Protein AF-A0A1H3HE09-F1 (afdb_monomer_lite)

Foldseek 3Di:
DDPVVVVVVVVVVVVVVVVVVVVVVVVVPPFPWDDDPVDIDGDDPPWDWDDPPVDIDIDGDDDD

Secondary structure (DSSP, 8-state):
--HHHHHHHHHHHHHHHHHHHHHHHHHHHT--EEE-SS-EEEPPTTEEEEE-SSSEEEEE----

pLDDT: mean 74.69, std 14.23, range [48.97, 96.12]

Structure (mmCIF, N/CA/C/O backbone):
data_AF-A0A1H3HE09-F1
#
_entry.id   AF-A0A1H3HE09-F1
#
loop_
_atom_site.group_PDB
_atom_site.id
_atom_site.type_symbol
_atom_site.label_atom_id
_atom_site.label_alt_id
_atom_site.label_comp_id
_atom_site.label_asym_id
_atom_site.label_entity_id
_atom_site.label_seq_id
_atom_site.pdbx_PDB_ins_code
_atom_site.Cartn_x
_atom_site.Cartn_y
_atom_site.Cartn_z
_atom_site.occupancy
_atom_site.B_iso_or_equiv
_atom_site.auth_seq_id
_atom_site.auth_comp_id
_atom_site.auth_asym_id
_atom_site.auth_atom_id
_atom_site.pdbx_PDB_model_num
ATOM 1 N N . MET A 1 1 ? 18.314 -4.260 -33.565 1.00 6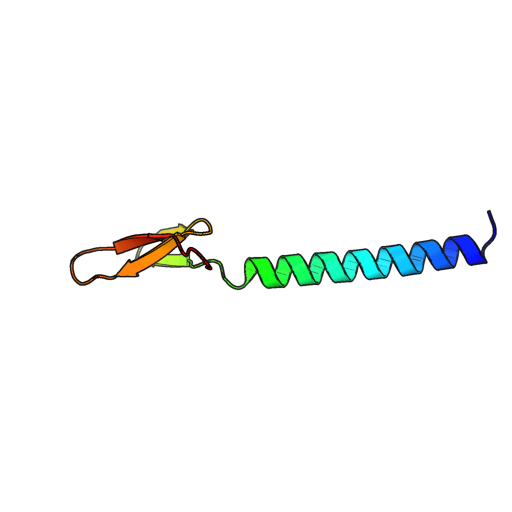2.47 1 MET A N 1
ATOM 2 C CA . MET A 1 1 ? 18.561 -4.041 -32.124 1.00 62.47 1 MET A CA 1
ATOM 3 C C . MET A 1 1 ? 19.345 -5.227 -31.603 1.00 62.47 1 MET A C 1
ATOM 5 O O . MET A 1 1 ? 18.904 -6.351 -31.811 1.00 62.47 1 MET A O 1
ATOM 9 N N . ASP A 1 2 ? 20.518 -4.967 -31.035 1.00 85.12 2 ASP A N 1
ATOM 10 C CA . ASP A 1 2 ? 21.473 -5.985 -30.589 1.00 85.12 2 ASP A CA 1
ATOM 11 C C . ASP A 1 2 ? 20.855 -6.892 -29.502 1.00 85.12 2 ASP A C 1
ATOM 13 O O . ASP A 1 2 ? 20.117 -6.419 -28.632 1.00 85.12 2 ASP A O 1
ATOM 17 N N . GLU A 1 3 ? 21.138 -8.196 -29.546 1.00 88.25 3 GLU A N 1
ATOM 18 C CA . GLU A 1 3 ? 20.680 -9.183 -28.552 1.00 88.25 3 GLU A CA 1
ATOM 19 C C . GLU A 1 3 ? 21.133 -8.816 -27.132 1.00 88.25 3 GLU A C 1
ATOM 21 O O . GLU A 1 3 ? 20.409 -9.033 -26.156 1.00 88.25 3 GLU A O 1
ATOM 26 N N . ARG A 1 4 ? 22.297 -8.166 -27.006 1.00 84.12 4 ARG A N 1
ATOM 27 C CA . ARG A 1 4 ? 22.796 -7.651 -25.723 1.00 84.12 4 ARG A CA 1
ATOM 28 C C . ARG A 1 4 ? 21.890 -6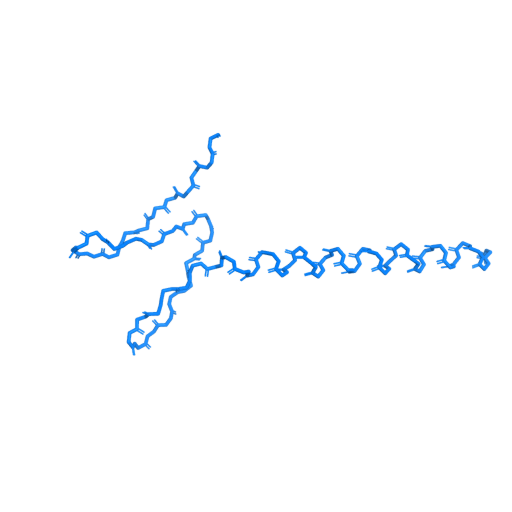.565 -25.149 1.00 84.12 4 ARG A C 1
ATOM 30 O O . ARG A 1 4 ? 21.603 -6.578 -23.956 1.00 84.12 4 ARG A O 1
ATOM 37 N N . VAL A 1 5 ? 21.401 -5.666 -26.003 1.00 89.62 5 VAL A N 1
ATOM 38 C CA . VAL A 1 5 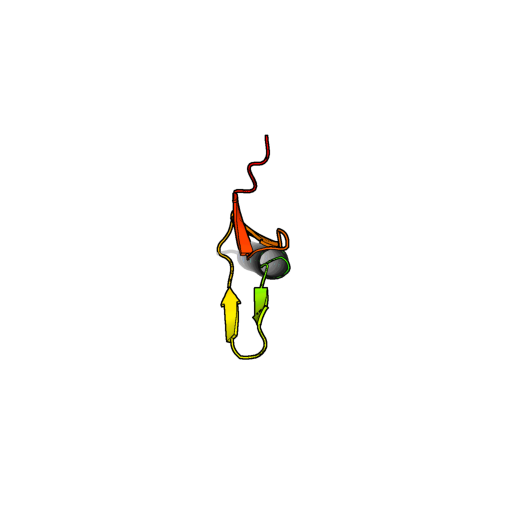? 20.504 -4.571 -25.608 1.00 89.62 5 VAL A CA 1
ATOM 39 C C . VAL A 1 5 ? 19.144 -5.125 -25.184 1.00 89.62 5 VAL A C 1
ATOM 41 O O . VAL A 1 5 ? 18.616 -4.716 -24.154 1.00 89.62 5 VAL A O 1
ATOM 44 N N . LYS A 1 6 ? 18.608 -6.121 -25.903 1.00 87.88 6 LYS A N 1
ATOM 45 C CA . LYS A 1 6 ? 17.362 -6.803 -25.513 1.00 87.88 6 LYS A CA 1
ATOM 46 C C . LYS A 1 6 ? 17.472 -7.480 -24.147 1.00 87.88 6 LYS A C 1
ATOM 48 O O . LYS A 1 6 ? 16.580 -7.311 -23.320 1.00 87.88 6 LYS A O 1
ATOM 53 N N . ARG A 1 7 ? 18.566 -8.212 -23.890 1.00 91.38 7 ARG A N 1
ATOM 54 C CA . ARG A 1 7 ? 18.821 -8.827 -22.575 1.00 91.38 7 ARG A CA 1
ATOM 55 C C . ARG A 1 7 ? 18.915 -7.785 -21.467 1.00 91.38 7 ARG A C 1
ATOM 57 O O . ARG A 1 7 ? 18.353 -8.002 -20.400 1.00 91.38 7 ARG A O 1
ATOM 64 N N . LEU A 1 8 ? 19.583 -6.662 -21.723 1.00 94.00 8 LEU A N 1
ATOM 65 C CA . LEU A 1 8 ? 19.716 -5.584 -20.746 1.00 94.00 8 LEU A CA 1
ATOM 66 C C . LEU A 1 8 ? 18.349 -4.985 -20.377 1.00 94.00 8 LEU A C 1
ATOM 68 O O . LEU A 1 8 ? 18.041 -4.837 -19.198 1.00 94.00 8 LEU A O 1
ATOM 72 N N . ILE A 1 9 ? 17.506 -4.714 -21.378 1.00 93.25 9 ILE A N 1
ATOM 73 C CA . ILE A 1 9 ? 16.141 -4.203 -21.177 1.00 93.25 9 ILE A CA 1
ATOM 74 C C . ILE A 1 9 ? 15.305 -5.196 -20.362 1.00 93.25 9 ILE A C 1
ATOM 76 O O . ILE A 1 9 ? 14.602 -4.789 -19.441 1.00 93.25 9 ILE A O 1
ATOM 80 N N . LEU A 1 10 ? 15.413 -6.495 -20.656 1.00 94.62 10 LEU A N 1
ATOM 81 C CA . LEU A 1 10 ? 14.709 -7.550 -19.921 1.00 94.62 10 LEU A CA 1
ATOM 82 C C . LEU A 1 10 ? 15.110 -7.601 -18.442 1.00 94.62 10 LEU A C 1
ATOM 84 O O . LEU A 1 10 ? 14.244 -7.711 -17.578 1.00 94.62 10 LEU A O 1
ATOM 88 N N . ILE A 1 11 ? 16.405 -7.475 -18.144 1.00 95.44 11 ILE A N 1
ATOM 89 C CA . ILE A 1 11 ? 16.906 -7.456 -16.763 1.00 95.44 11 ILE A CA 1
ATOM 90 C C . ILE A 1 11 ? 16.385 -6.222 -16.020 1.00 95.44 11 ILE A C 1
ATOM 92 O O . ILE A 1 11 ? 15.892 -6.347 -14.901 1.00 95.44 11 ILE A O 1
ATOM 96 N N . ILE A 1 12 ? 16.441 -5.044 -16.647 1.00 94.75 12 ILE A N 1
ATOM 97 C CA . ILE A 1 12 ? 15.942 -3.798 -16.049 1.00 94.75 12 ILE A CA 1
ATOM 98 C C . ILE A 1 12 ? 14.433 -3.888 -15.788 1.00 94.75 12 ILE A C 1
ATOM 100 O O . ILE A 1 12 ? 13.979 -3.536 -14.701 1.00 94.75 12 ILE A O 1
ATOM 104 N N . ALA A 1 13 ? 13.658 -4.410 -16.741 1.00 94.38 13 ALA A N 1
ATOM 105 C CA . ALA A 1 13 ? 12.219 -4.603 -16.576 1.00 94.38 13 ALA A CA 1
ATOM 106 C C . ALA A 1 13 ? 11.894 -5.560 -15.417 1.00 94.38 13 ALA A C 1
ATOM 108 O O . ALA A 1 13 ? 10.989 -5.289 -14.629 1.00 94.38 13 ALA A O 1
ATOM 109 N N . MET A 1 14 ? 12.660 -6.646 -15.271 1.00 96.12 14 MET A N 1
ATOM 110 C CA . MET A 1 14 ? 12.487 -7.595 -14.171 1.00 96.12 14 MET A CA 1
ATOM 111 C C . MET A 1 14 ? 12.803 -6.958 -12.811 1.00 96.12 14 MET A C 1
ATOM 113 O O . MET A 1 14 ? 12.049 -7.147 -11.860 1.00 96.12 14 MET A O 1
ATOM 117 N N . LEU A 1 15 ? 13.870 -6.156 -12.724 1.00 95.56 15 LEU A N 1
ATOM 118 C CA . LEU A 1 15 ? 14.223 -5.422 -11.504 1.00 95.56 15 LEU A CA 1
ATOM 119 C C . LEU A 1 15 ? 13.141 -4.411 -11.107 1.00 95.56 15 LEU A C 1
ATOM 121 O O . LEU A 1 15 ? 12.768 -4.345 -9.937 1.00 95.56 15 LEU A O 1
ATOM 125 N N . LEU A 1 16 ? 12.599 -3.666 -12.074 1.00 95.19 16 LEU A N 1
ATOM 126 C CA . LEU A 1 16 ? 11.504 -2.725 -11.829 1.00 95.19 16 LEU A CA 1
ATOM 127 C C . LEU A 1 16 ? 10.245 -3.438 -11.327 1.00 95.19 16 LEU A C 1
ATOM 129 O O . LEU A 1 16 ? 9.600 -2.955 -10.402 1.00 95.19 16 LEU A O 1
ATOM 133 N N . LEU A 1 17 ? 9.917 -4.603 -11.887 1.00 95.00 17 LEU A N 1
ATOM 134 C CA . LEU A 1 17 ? 8.759 -5.383 -11.456 1.00 95.00 17 LEU A CA 1
ATOM 135 C C . LEU A 1 17 ? 8.904 -5.864 -10.006 1.00 95.00 17 LEU A C 1
ATOM 137 O O . LEU A 1 17 ? 7.974 -5.708 -9.217 1.00 95.00 17 LEU A O 1
ATOM 141 N N . VAL A 1 18 ? 10.077 -6.381 -9.630 1.00 93.62 18 VAL A N 1
ATOM 142 C CA . VAL A 1 18 ? 10.361 -6.796 -8.244 1.00 93.62 18 VAL A CA 1
ATOM 143 C C . VAL A 1 18 ? 10.268 -5.607 -7.286 1.00 93.62 18 VAL A C 1
ATOM 145 O O . VAL A 1 18 ? 9.653 -5.726 -6.227 1.00 93.62 18 VAL A O 1
ATOM 148 N N . PHE A 1 19 ? 10.819 -4.453 -7.669 1.00 91.12 19 PHE A N 1
ATOM 149 C CA . PHE A 1 19 ? 10.743 -3.231 -6.869 1.00 91.12 19 PHE A CA 1
ATOM 150 C C . PHE A 1 19 ? 9.295 -2.781 -6.636 1.00 91.12 19 PHE A C 1
ATOM 152 O O . PHE A 1 19 ? 8.921 -2.481 -5.505 1.00 91.12 19 PHE A O 1
ATOM 159 N N . VAL A 1 20 ? 8.458 -2.790 -7.678 1.00 86.81 20 VAL A N 1
ATOM 160 C CA . VAL A 1 20 ? 7.036 -2.426 -7.565 1.00 86.81 20 VAL A CA 1
ATOM 161 C C . VAL A 1 20 ? 6.287 -3.392 -6.650 1.00 86.81 20 VAL A C 1
ATOM 163 O O . VAL A 1 20 ? 5.526 -2.945 -5.796 1.00 86.81 20 VAL A O 1
ATOM 166 N N . VAL A 1 21 ? 6.512 -4.703 -6.775 1.00 86.81 21 VAL A N 1
ATOM 167 C CA . VAL A 1 21 ? 5.870 -5.701 -5.901 1.00 86.81 21 VAL A CA 1
ATOM 168 C C . VAL A 1 21 ? 6.266 -5.484 -4.441 1.00 86.81 21 VAL A C 1
ATOM 170 O O . VAL A 1 21 ? 5.393 -5.478 -3.576 1.00 86.81 21 VAL A O 1
ATOM 173 N N . ALA A 1 22 ? 7.552 -5.250 -4.169 1.00 84.38 22 ALA A N 1
ATOM 174 C CA . ALA A 1 22 ? 8.044 -4.966 -2.823 1.00 84.38 22 ALA A CA 1
ATOM 175 C C . ALA A 1 22 ? 7.448 -3.669 -2.251 1.00 84.38 22 ALA A C 1
ATOM 177 O O . ALA A 1 22 ? 7.015 -3.648 -1.100 1.00 84.38 22 ALA A O 1
ATOM 178 N N . ALA A 1 23 ? 7.367 -2.611 -3.063 1.00 82.12 23 ALA A N 1
ATOM 179 C CA . ALA A 1 23 ? 6.766 -1.341 -2.667 1.00 82.12 23 ALA A CA 1
ATOM 180 C C . ALA A 1 23 ? 5.274 -1.492 -2.338 1.00 82.12 23 ALA A C 1
ATOM 182 O O . ALA A 1 23 ? 4.819 -0.981 -1.317 1.00 82.12 23 ALA A O 1
ATOM 183 N N . VAL A 1 24 ? 4.520 -2.229 -3.161 1.00 77.88 24 VAL A N 1
ATOM 184 C CA . VAL A 1 24 ? 3.098 -2.511 -2.911 1.00 77.88 24 VAL A CA 1
ATOM 185 C C . VAL A 1 24 ? 2.924 -3.327 -1.637 1.00 77.88 24 VAL A C 1
ATOM 187 O O . VAL A 1 24 ? 2.072 -2.978 -0.828 1.00 77.88 24 VAL A O 1
ATOM 190 N N . TRP A 1 25 ? 3.742 -4.365 -1.434 1.00 75.06 25 TRP A N 1
ATOM 191 C CA . TRP A 1 25 ? 3.699 -5.189 -0.225 1.00 75.06 25 TRP A CA 1
AT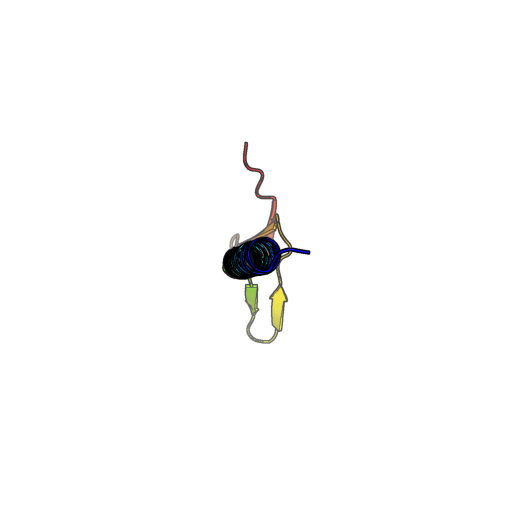OM 192 C C . TRP A 1 25 ? 3.964 -4.371 1.039 1.00 75.06 25 TRP A C 1
ATOM 194 O O . TRP A 1 25 ? 3.181 -4.469 1.985 1.00 75.06 25 TRP A O 1
ATOM 204 N N . GLY A 1 26 ? 4.992 -3.516 1.027 1.00 69.56 26 GLY A N 1
ATOM 205 C CA . GLY A 1 26 ? 5.269 -2.582 2.122 1.00 69.56 26 GLY A CA 1
ATOM 206 C C . GLY A 1 26 ? 4.102 -1.629 2.391 1.00 69.56 26 GLY A C 1
ATOM 207 O O . GLY A 1 26 ? 3.701 -1.457 3.533 1.00 69.56 26 GLY A O 1
ATOM 208 N N . TYR A 1 27 ? 3.475 -1.089 1.342 1.00 64.06 27 TYR A N 1
ATOM 209 C CA . TYR A 1 27 ? 2.319 -0.192 1.474 1.00 64.06 27 TYR A CA 1
ATOM 210 C C . TYR A 1 27 ? 1.021 -0.877 1.927 1.00 64.06 27 TYR A C 1
ATOM 212 O O . TYR A 1 27 ? 0.105 -0.221 2.424 1.00 64.06 27 TYR A O 1
ATOM 220 N N . SER A 1 28 ? 0.872 -2.180 1.687 1.00 55.81 28 SER A N 1
ATOM 221 C CA . SER A 1 28 ? -0.314 -2.936 2.103 1.00 55.81 28 SER A CA 1
ATOM 222 C C . SER A 1 28 ? -0.229 -3.488 3.525 1.00 55.81 28 SER A C 1
ATOM 224 O O . SER A 1 28 ? -1.276 -3.830 4.070 1.00 55.81 28 SER A O 1
ATOM 226 N N . GLY A 1 29 ? 0.972 -3.570 4.108 1.00 52.53 29 GLY A N 1
ATOM 227 C CA . GLY A 1 29 ? 1.194 -4.126 5.446 1.00 52.53 29 GLY A CA 1
ATOM 228 C C . GLY A 1 29 ? 0.582 -3.286 6.568 1.00 52.53 29 GLY A C 1
ATOM 229 O O . GLY A 1 29 ? -0.040 -3.844 7.465 1.00 52.53 29 GLY A O 1
ATOM 230 N N . ASP A 1 30 ? 0.655 -1.959 6.456 1.00 55.12 30 ASP A N 1
ATOM 231 C CA . ASP A 1 30 ? 0.251 -1.033 7.522 1.00 55.12 30 ASP A CA 1
ATOM 232 C C . ASP A 1 30 ? -1.042 -0.283 7.187 1.00 55.12 30 ASP A C 1
ATOM 234 O O . ASP A 1 30 ? -1.135 0.937 7.302 1.00 55.12 30 ASP A O 1
ATOM 238 N N . ARG A 1 31 ? -2.075 -0.999 6.733 1.00 56.47 31 ARG A N 1
ATOM 239 C CA . ARG A 1 31 ? -3.426 -0.421 6.689 1.00 56.47 31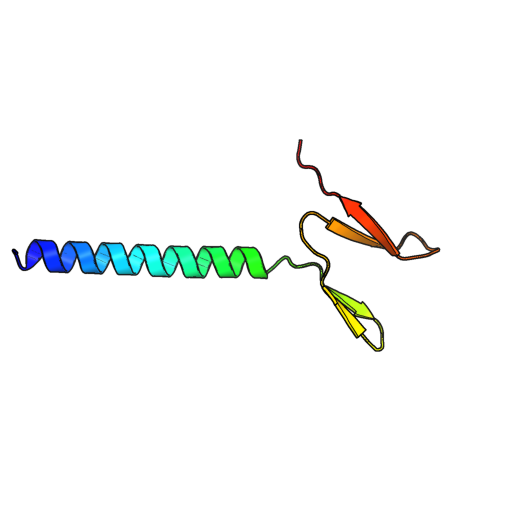 ARG A CA 1
ATOM 240 C C . ARG A 1 31 ? -4.091 -0.693 8.034 1.00 56.47 31 ARG A C 1
ATOM 242 O O . ARG A 1 31 ? -4.458 -1.849 8.262 1.00 56.47 31 ARG A O 1
ATOM 249 N N . PRO A 1 32 ? -4.276 0.311 8.915 1.00 51.78 32 PRO A N 1
ATOM 250 C CA . PRO A 1 32 ? -4.994 0.107 10.161 1.00 51.78 32 PRO A CA 1
ATOM 251 C C . PRO A 1 32 ? -6.433 -0.286 9.817 1.00 51.78 32 PRO A C 1
ATOM 253 O O . PRO A 1 32 ? -7.259 0.528 9.408 1.00 51.78 32 PRO A O 1
ATOM 256 N N . THR A 1 33 ? -6.717 -1.580 9.897 1.00 54.16 33 THR A N 1
ATOM 257 C CA . THR A 1 33 ? -8.065 -2.119 9.761 1.00 54.16 33 THR A CA 1
ATOM 258 C C . THR A 1 33 ? -8.586 -2.331 11.166 1.00 54.16 33 THR A C 1
ATOM 260 O O . THR A 1 33 ? -7.958 -3.000 11.984 1.00 54.16 33 THR A O 1
ATOM 263 N N . VAL A 1 34 ? -9.713 -1.698 11.479 1.00 59.78 34 VAL A N 1
ATOM 264 C CA . VAL A 1 34 ? -10.364 -1.875 12.776 1.00 59.78 34 VAL A CA 1
ATOM 265 C C . VAL A 1 34 ? -11.525 -2.824 12.571 1.00 59.78 34 VAL A C 1
ATOM 267 O O . VAL A 1 34 ? -12.526 -2.495 11.927 1.00 59.78 34 VAL A O 1
ATOM 270 N N . GLU A 1 35 ? -11.364 -4.034 13.096 1.00 49.38 35 GLU A N 1
ATOM 271 C CA . GLU A 1 35 ? -12.417 -5.035 13.115 1.00 49.38 35 GLU A CA 1
ATOM 272 C C . GLU A 1 35 ? -13.359 -4.756 14.288 1.00 49.38 35 GLU A C 1
ATOM 274 O O . GLU A 1 35 ? -12.987 -4.825 15.460 1.00 49.38 35 GLU A O 1
ATOM 279 N N . THR A 1 36 ? -14.612 -4.442 13.978 1.00 57.78 36 THR A N 1
ATOM 280 C CA . THR A 1 36 ? -15.705 -4.521 14.953 1.00 57.78 36 THR A CA 1
ATOM 281 C C . THR A 1 36 ? -16.401 -5.875 14.814 1.00 57.78 36 THR A C 1
ATOM 283 O O . THR A 1 36 ? -16.262 -6.537 13.788 1.00 57.78 36 THR A O 1
ATOM 286 N N . ARG A 1 37 ? -17.195 -6.292 15.814 1.00 56.84 37 ARG A N 1
ATOM 287 C CA . ARG A 1 37 ? -17.894 -7.602 15.834 1.00 56.84 37 ARG A CA 1
ATOM 288 C C . ARG A 1 37 ? -18.703 -7.935 14.569 1.00 56.84 37 ARG A C 1
ATOM 290 O O . ARG A 1 37 ? -19.032 -9.099 14.368 1.00 56.84 37 ARG A O 1
ATOM 297 N N . THR A 1 38 ? -19.063 -6.942 13.761 1.00 56.03 38 THR A N 1
ATOM 298 C CA . THR A 1 38 ? -19.916 -7.105 12.576 1.00 56.03 38 THR A CA 1
ATOM 299 C C . THR A 1 38 ? -19.363 -6.458 11.308 1.00 56.03 38 THR A C 1
ATOM 301 O O . THR A 1 38 ? -19.876 -6.749 10.230 1.00 56.03 38 THR A O 1
ATOM 304 N N . THR A 1 39 ? -18.343 -5.596 11.404 1.00 52.41 39 THR A N 1
ATOM 305 C CA . THR A 1 39 ? -17.875 -4.791 10.265 1.00 52.41 39 THR A CA 1
ATOM 306 C C . THR A 1 39 ? -16.390 -4.460 10.382 1.00 52.41 39 THR A C 1
ATOM 308 O O . THR A 1 39 ? -15.935 -3.986 11.425 1.00 52.41 39 THR A O 1
ATOM 311 N N . VAL A 1 40 ? -15.649 -4.648 9.291 1.00 61.12 40 VAL A N 1
ATOM 312 C CA . VAL A 1 40 ? -14.268 -4.170 9.151 1.00 61.12 40 VAL A CA 1
ATOM 313 C C . VAL A 1 40 ? -14.300 -2.762 8.566 1.00 61.12 40 VAL A C 1
ATOM 315 O O . VAL A 1 40 ? -14.813 -2.562 7.464 1.00 61.12 40 VAL A O 1
ATOM 318 N N . TYR A 1 41 ? -13.757 -1.788 9.293 1.00 62.06 41 TYR A N 1
ATOM 319 C CA . TYR A 1 41 ? -13.576 -0.429 8.791 1.00 62.06 41 TYR A CA 1
ATOM 320 C C . TYR A 1 41 ? -12.137 -0.263 8.302 1.00 62.06 41 TYR A C 1
ATOM 322 O O . TYR A 1 41 ? -11.183 -0.461 9.057 1.00 62.06 41 TYR A O 1
ATOM 330 N N . VAL A 1 42 ? -11.985 0.085 7.022 1.00 63.47 42 VAL A N 1
ATOM 331 C CA . VAL A 1 42 ? -10.688 0.444 6.439 1.00 63.47 42 VAL A CA 1
ATOM 332 C C . VAL A 1 42 ? -10.422 1.903 6.773 1.00 63.47 42 VAL A C 1
ATOM 334 O O . VAL A 1 42 ? -11.155 2.780 6.313 1.00 63.47 42 VAL A O 1
ATOM 337 N N . VAL A 1 43 ? -9.391 2.167 7.569 1.00 68.94 43 VAL A N 1
ATOM 338 C CA . VAL A 1 43 ? -8.986 3.535 7.891 1.00 68.94 43 VAL A CA 1
ATOM 339 C C . VAL A 1 43 ? -8.090 4.046 6.751 1.00 68.94 43 VAL A C 1
ATOM 341 O O . VAL A 1 43 ? -7.095 3.397 6.418 1.00 68.94 43 VAL A O 1
ATOM 344 N N . PRO A 1 44 ? -8.451 5.157 6.083 1.00 65.12 44 PRO A N 1
ATOM 345 C CA . PRO A 1 44 ? -7.653 5.702 4.993 1.00 65.12 44 PRO A CA 1
ATOM 346 C C . PRO A 1 44 ? -6.398 6.393 5.535 1.00 65.12 44 PRO A C 1
ATOM 348 O O . PRO A 1 44 ? -6.467 7.153 6.492 1.00 65.12 44 PRO A O 1
ATOM 351 N N . TRP A 1 45 ? -5.256 6.200 4.880 1.00 66.69 45 TRP A N 1
ATOM 352 C CA . TRP A 1 45 ? -4.037 6.959 5.179 1.00 66.69 45 TRP A CA 1
ATOM 353 C C . TRP A 1 45 ? -4.240 8.468 4.895 1.00 66.69 45 TRP A C 1
ATOM 355 O O . TRP A 1 45 ? -4.933 8.785 3.919 1.00 66.69 45 TRP A O 1
ATOM 365 N N . PRO A 1 46 ? -3.686 9.409 5.697 1.00 72.31 46 PRO A N 1
ATOM 366 C CA . PRO A 1 46 ? -2.754 9.262 6.831 1.00 72.31 46 PRO A CA 1
ATOM 367 C C . PRO A 1 46 ? -3.464 9.201 8.193 1.00 72.31 46 PRO A C 1
ATOM 369 O O . PRO A 1 46 ? -2.945 9.663 9.208 1.00 72.31 46 PRO A O 1
ATOM 372 N N . TRP A 1 47 ? -4.700 8.707 8.224 1.00 74.38 47 TRP A N 1
ATOM 373 C CA . TRP A 1 47 ? -5.487 8.686 9.446 1.00 74.38 47 TRP A CA 1
ATOM 374 C C . TRP A 1 47 ? -5.233 7.402 10.235 1.00 74.38 47 TRP A C 1
ATOM 376 O O . TRP A 1 47 ? -5.165 6.308 9.675 1.00 74.38 47 TRP A O 1
ATOM 386 N N . THR A 1 48 ? -5.143 7.535 11.551 1.00 74.81 48 THR A N 1
ATOM 387 C CA . THR A 1 48 ? -5.122 6.441 12.517 1.00 74.81 48 THR A CA 1
ATOM 388 C C . THR A 1 48 ? -6.405 6.483 13.341 1.00 74.81 48 THR A C 1
ATOM 390 O O . THR A 1 48 ? -6.992 7.546 13.560 1.00 74.81 48 THR A O 1
ATOM 393 N N . LEU A 1 49 ? -6.900 5.314 13.750 1.00 73.38 49 LEU A N 1
ATOM 394 C CA . LEU A 1 49 ? -8.100 5.202 14.576 1.00 73.38 49 LEU A CA 1
ATOM 395 C C . LEU A 1 49 ? -7.690 4.742 15.973 1.00 73.38 49 LEU A C 1
ATOM 397 O O . LEU A 1 49 ? -7.196 3.629 16.141 1.00 73.38 49 LEU A O 1
ATOM 401 N N . GLU A 1 50 ? -7.914 5.587 16.971 1.00 74.38 50 GLU A N 1
ATOM 402 C CA . GLU A 1 50 ? -7.585 5.301 18.368 1.00 74.38 50 GLU A CA 1
ATOM 403 C C . GLU A 1 50 ? -8.857 5.225 19.218 1.00 74.38 50 GLU A C 1
ATOM 405 O O . GLU A 1 50 ? -9.842 5.919 18.958 1.00 74.38 50 GLU A O 1
ATOM 410 N N . TRP A 1 51 ? -8.849 4.371 20.243 1.00 75.88 51 TRP A N 1
AT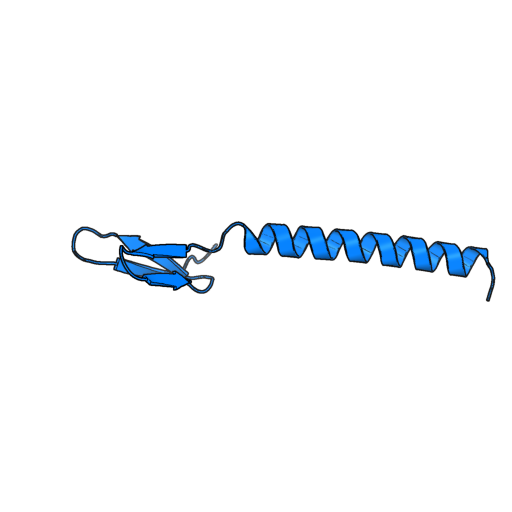OM 411 C CA . TRP A 1 51 ? -9.941 4.263 21.211 1.00 75.88 51 TRP A CA 1
ATOM 412 C C . TRP A 1 51 ? -9.634 5.103 22.456 1.00 75.88 51 TRP A C 1
ATOM 414 O O . TRP A 1 51 ? -8.717 4.778 23.205 1.00 75.88 51 TRP A O 1
ATOM 424 N N . ASP A 1 52 ? -10.432 6.143 22.708 1.00 78.50 52 ASP A N 1
ATOM 425 C CA . ASP A 1 52 ? -10.241 7.096 23.820 1.00 78.50 52 ASP A CA 1
ATOM 426 C C . ASP A 1 52 ? -11.142 6.784 25.036 1.00 78.50 52 ASP A C 1
ATOM 428 O O . ASP A 1 52 ? -11.581 7.655 25.781 1.00 78.50 52 ASP A O 1
ATOM 432 N N . GLY A 1 53 ? -11.547 5.522 25.203 1.00 78.56 53 GLY A N 1
ATOM 433 C CA . GLY A 1 53 ? -12.419 5.090 26.306 1.00 78.56 53 GLY A CA 1
ATOM 434 C C . GLY A 1 53 ? -13.912 5.399 26.119 1.00 78.56 53 GLY A C 1
ATOM 435 O O . GLY A 1 53 ? -14.740 4.620 26.584 1.00 78.56 53 GLY A O 1
ATOM 436 N N . ASN A 1 54 ? -14.261 6.465 25.392 1.00 76.44 54 ASN A N 1
ATOM 437 C CA . ASN A 1 54 ? -15.648 6.869 25.106 1.00 76.44 54 ASN A CA 1
ATOM 438 C C . ASN A 1 54 ? -16.077 6.658 23.643 1.00 76.44 54 ASN A C 1
ATOM 440 O O . ASN A 1 54 ? -17.262 6.762 23.327 1.00 76.44 54 ASN A O 1
ATOM 444 N N . GLY A 1 55 ? -15.135 6.379 22.743 1.00 75.12 55 GLY A N 1
ATOM 445 C CA . GLY A 1 55 ? -15.399 6.206 21.319 1.00 75.12 55 GLY A CA 1
ATOM 446 C C . GLY A 1 55 ? -14.120 6.104 20.492 1.00 75.12 55 GLY A C 1
ATOM 447 O O . GLY A 1 55 ? -13.015 6.294 21.004 1.00 75.12 55 GLY A O 1
ATOM 448 N N . PHE A 1 56 ? -14.288 5.804 19.204 1.00 76.31 56 PHE A N 1
ATOM 449 C CA . PHE A 1 56 ? -13.200 5.831 18.230 1.00 76.31 56 PHE A CA 1
ATOM 450 C C . PHE A 1 56 ? -12.969 7.257 17.730 1.00 76.31 56 PHE A C 1
ATOM 452 O O . PHE A 1 56 ? -13.908 7.924 17.293 1.00 76.31 56 PHE A O 1
ATOM 459 N N . VAL A 1 57 ? -11.717 7.700 17.756 1.00 77.62 57 VAL A N 1
ATOM 460 C CA . VAL A 1 57 ? -11.286 9.013 17.274 1.00 77.62 57 VAL A CA 1
ATOM 461 C C . VAL A 1 57 ? -10.345 8.811 16.090 1.00 77.62 57 VAL A C 1
ATOM 463 O O . VAL A 1 57 ? -9.425 8.000 16.162 1.00 77.62 57 VAL A O 1
ATOM 466 N N . MET A 1 58 ? -10.576 9.546 14.997 1.00 79.56 58 MET A N 1
ATOM 467 C CA . MET A 1 58 ? -9.639 9.614 13.871 1.00 79.56 58 MET A CA 1
ATOM 468 C C . MET A 1 58 ? -8.594 10.694 14.137 1.00 79.56 58 MET A C 1
ATOM 470 O O . MET A 1 58 ? -8.946 11.854 14.360 1.00 79.56 58 MET A O 1
ATOM 474 N N . ARG A 1 59 ? -7.316 10.325 14.086 1.00 75.88 59 ARG A N 1
ATOM 475 C CA . ARG A 1 59 ? -6.182 11.242 14.212 1.00 75.88 59 ARG A CA 1
ATOM 476 C C . ARG A 1 59 ? -5.389 11.252 12.918 1.00 75.88 59 ARG A C 1
ATOM 478 O O . ARG A 1 59 ? -5.233 10.219 12.286 1.00 75.88 59 ARG A O 1
ATOM 485 N N . LEU A 1 60 ? -4.932 12.428 12.508 1.00 76.00 60 LEU A N 1
ATOM 486 C CA . LEU A 1 60 ? -4.038 12.565 11.365 1.00 76.00 60 LEU A CA 1
ATOM 487 C C . LEU A 1 60 ? -2.609 12.380 11.867 1.00 76.00 60 LEU A C 1
ATOM 489 O O . LEU A 1 60 ? -2.165 13.162 12.711 1.00 76.00 60 LEU A O 1
ATOM 493 N N . GLU A 1 61 ? -1.903 11.376 11.363 1.00 64.94 61 GLU A N 1
ATOM 494 C CA . GLU A 1 61 ? -0.467 11.262 11.584 1.00 64.94 61 GLU A CA 1
ATOM 495 C C . GLU A 1 61 ? 0.235 12.283 10.682 1.00 64.94 61 GLU A C 1
ATOM 497 O O . GLU A 1 61 ? 0.123 12.243 9.455 1.00 64.94 61 GLU A O 1
ATOM 502 N N . VAL A 1 62 ? 0.882 13.268 11.304 1.00 69.38 62 VAL A N 1
ATOM 503 C CA . VAL A 1 62 ? 1.659 14.298 10.612 1.00 69.38 62 VAL A CA 1
ATOM 504 C C . VAL A 1 62 ? 3.110 14.107 11.031 1.00 69.38 62 VAL A C 1
ATOM 506 O O . VAL A 1 62 ? 3.491 14.546 12.115 1.00 69.38 62 VAL A O 1
ATOM 509 N N . ASP A 1 63 ? 3.899 13.440 10.189 1.00 63.59 63 ASP A N 1
ATOM 510 C CA . ASP A 1 63 ? 5.355 13.401 10.350 1.00 63.59 63 ASP A CA 1
ATOM 511 C C . ASP A 1 63 ? 5.913 14.826 10.175 1.00 63.59 63 ASP A C 1
ATOM 513 O O . ASP A 1 63 ? 5.663 15.472 9.150 1.00 63.59 63 ASP A O 1
ATOM 517 N N . GLN A 1 64 ? 6.616 15.330 11.198 1.00 48.97 64 GLN A N 1
ATOM 518 C CA . GLN A 1 64 ? 7.360 16.600 11.166 1.00 48.97 64 GLN A CA 1
ATOM 519 C C . GLN A 1 64 ? 8.814 16.392 10.753 1.00 48.97 64 GLN A C 1
ATOM 521 O O . GLN A 1 64 ? 9.440 15.435 11.261 1.00 48.97 64 GLN A O 1
#

Organism: Eubacterium barkeri (NCBI:txid1528)

Sequence (64 aa):
MDERVKRLILIIAMLLLVFVVAAVWGYSGDRPTVETRTTVYVVPWPWTLEWDGNGFVMRLEVDQ

Radius of gyration: 20.62 Å; chains: 1; bounding box: 43×26×58 Å